Protein AF-A0A850EMB3-F1 (afdb_monomer)

Foldseek 3Di:
DQPFPDPVLSVLLVVLVVLLVVLQVCLQVVQWDQPDPPDRDIDGNVVSSVVSNVVSNVSSVVSNVVSVVVSVVVVVVVVVPDDPDVVVVVVVVD

Secondary structure (DSSP, 8-state):
----S-HHHHHHHHHHHHHHHHHHHHHHHHTEEE--SSS--EEE-HHHHHHHHHHHHHHHHHHHHHHHHHHHHHHHHHHHTSPPPHHHHHHTT-

Structure (mmCIF, N/CA/C/O backbone):
data_AF-A0A850EMB3-F1
#
_entry.id   AF-A0A850EMB3-F1
#
loop_
_atom_site.group_PDB
_atom_site.id
_atom_site.type_symbol
_atom_site.label_atom_id
_atom_site.label_alt_id
_atom_site.label_comp_id
_atom_site.label_asym_id
_atom_site.label_entity_id
_atom_site.label_seq_id
_atom_site.pdbx_PDB_ins_code
_atom_site.Cartn_x
_atom_site.Cartn_y
_atom_site.Cartn_z
_atom_site.occupancy
_atom_site.B_iso_or_equiv
_atom_site.auth_seq_id
_atom_site.auth_comp_id
_atom_site.auth_asym_id
_atom_site.auth_atom_id
_atom_site.pdbx_PDB_model_num
ATOM 1 N N . MET A 1 1 ? -1.088 -9.713 16.086 1.00 48.06 1 MET A N 1
ATOM 2 C CA . MET A 1 1 ? -1.114 -8.322 15.568 1.00 48.06 1 MET A CA 1
ATOM 3 C C . MET A 1 1 ? -2.290 -8.013 14.625 1.00 48.06 1 MET A C 1
ATOM 5 O O . MET A 1 1 ? -2.386 -6.873 14.200 1.00 48.06 1 MET A O 1
ATOM 9 N N . LEU A 1 2 ? -3.206 -8.953 14.327 1.00 55.97 2 LEU A N 1
ATOM 10 C CA . LEU A 1 2 ? -4.367 -8.708 13.443 1.00 55.97 2 LEU A CA 1
ATOM 11 C C . LEU A 1 2 ? -5.734 -8.966 14.105 1.00 55.97 2 LEU A C 1
ATOM 13 O O . LEU A 1 2 ? -6.749 -8.970 13.415 1.00 55.97 2 LEU A O 1
ATOM 17 N N . GLU A 1 3 ? -5.792 -9.169 15.422 1.00 57.84 3 GLU A N 1
ATOM 18 C CA . GLU A 1 3 ? -7.079 -9.231 16.123 1.00 57.84 3 GLU A CA 1
ATOM 19 C C . GLU A 1 3 ? -7.593 -7.804 16.314 1.00 57.84 3 GLU A C 1
ATOM 21 O O . GLU A 1 3 ? -7.179 -7.087 17.226 1.00 57.84 3 GLU A O 1
ATOM 26 N N . ARG A 1 4 ? -8.429 -7.366 15.367 1.00 68.50 4 ARG A N 1
ATOM 27 C CA . ARG A 1 4 ? -9.189 -6.118 15.454 1.00 68.50 4 ARG A CA 1
ATOM 28 C C . ARG A 1 4 ? -10.600 -6.423 15.924 1.00 68.50 4 ARG A C 1
ATOM 30 O O . ARG A 1 4 ? -11.210 -7.389 15.468 1.00 68.50 4 ARG A O 1
ATOM 37 N N . GLU A 1 5 ? -11.105 -5.584 16.817 1.00 75.19 5 GLU A N 1
ATOM 38 C CA . GLU A 1 5 ? -12.453 -5.713 17.367 1.00 75.19 5 GLU A CA 1
ATOM 39 C C . GLU A 1 5 ? -13.483 -5.319 16.299 1.00 75.19 5 GLU A C 1
ATOM 41 O O . GLU A 1 5 ? -14.499 -5.992 16.111 1.00 75.19 5 GLU A O 1
ATOM 46 N N . ASN A 1 6 ? -13.163 -4.295 15.495 1.00 79.69 6 ASN A N 1
ATOM 47 C CA . ASN A 1 6 ? -13.971 -3.917 14.349 1.00 79.69 6 ASN A CA 1
ATOM 48 C C . ASN A 1 6 ? -13.558 -4.689 13.084 1.00 79.69 6 ASN A C 1
ATOM 50 O O . ASN A 1 6 ? -12.511 -4.444 12.472 1.00 79.69 6 ASN A O 1
ATOM 54 N N . LYS A 1 7 ? -14.458 -5.561 12.613 1.00 85.69 7 LYS A N 1
ATOM 55 C CA . LYS A 1 7 ? -14.301 -6.305 11.350 1.00 85.69 7 LYS A CA 1
ATOM 56 C C . LYS A 1 7 ? -14.043 -5.389 10.147 1.00 85.69 7 LYS A C 1
ATOM 58 O O . LYS A 1 7 ? -13.240 -5.736 9.286 1.00 85.69 7 LYS A O 1
ATOM 63 N N . ILE A 1 8 ? -14.685 -4.220 10.091 1.00 87.88 8 ILE A N 1
ATOM 64 C CA . ILE A 1 8 ? -14.538 -3.254 8.990 1.00 87.88 8 ILE A CA 1
ATOM 65 C C . ILE A 1 8 ? -13.120 -2.679 8.982 1.00 87.88 8 ILE A C 1
ATOM 67 O O . ILE A 1 8 ? -12.490 -2.608 7.929 1.00 87.88 8 ILE A O 1
ATOM 71 N N . SER A 1 9 ? -12.589 -2.334 10.159 1.00 88.94 9 SER A N 1
ATOM 72 C CA . SER A 1 9 ? -11.204 -1.876 10.286 1.00 88.94 9 SER A CA 1
ATOM 73 C C . SER A 1 9 ? -10.229 -2.941 9.775 1.00 88.94 9 SER A C 1
ATOM 75 O O . SER A 1 9 ? -9.363 -2.642 8.955 1.00 88.94 9 SER A O 1
ATOM 77 N N . GLY A 1 10 ? -10.428 -4.202 10.175 1.00 90.12 10 GLY A N 1
ATOM 78 C CA . GLY A 1 10 ? -9.595 -5.320 9.725 1.00 90.12 10 GLY A CA 1
ATOM 79 C C . GLY A 1 10 ? -9.557 -5.477 8.202 1.00 90.12 10 GLY A C 1
ATOM 80 O O . GLY A 1 10 ? -8.482 -5.653 7.627 1.00 90.12 10 GLY A O 1
ATOM 81 N N . VAL A 1 11 ? -10.709 -5.360 7.535 1.00 93.38 11 VAL A N 1
ATOM 82 C CA . VAL A 1 11 ? -10.796 -5.447 6.067 1.00 93.38 11 VAL A CA 1
ATOM 83 C C . VAL A 1 11 ? -10.042 -4.299 5.393 1.00 93.38 11 VAL A C 1
ATOM 85 O O . VAL A 1 11 ? -9.285 -4.538 4.455 1.00 93.38 11 VAL A O 1
ATOM 88 N N . ILE A 1 12 ? -10.190 -3.064 5.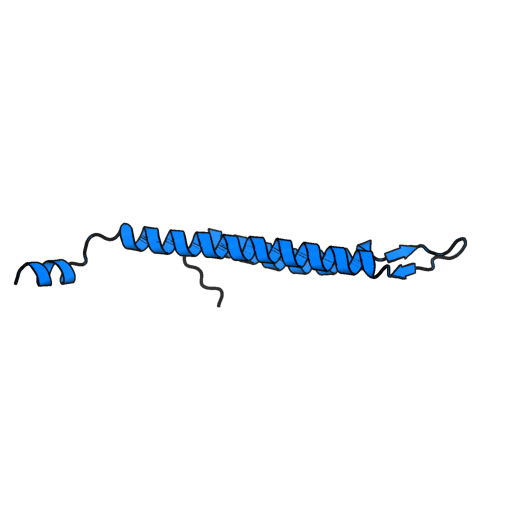880 1.00 93.88 12 ILE A N 1
ATOM 89 C CA . ILE A 1 12 ? -9.512 -1.897 5.291 1.00 93.88 12 ILE A CA 1
ATOM 90 C C . ILE A 1 12 ? -7.990 -1.999 5.462 1.00 93.88 12 ILE A C 1
ATOM 92 O O . ILE A 1 12 ? -7.252 -1.675 4.531 1.00 93.88 12 ILE A O 1
ATOM 96 N N . THR A 1 13 ? -7.504 -2.509 6.600 1.00 93.62 13 THR A N 1
ATOM 97 C CA . THR A 1 13 ? -6.070 -2.792 6.780 1.00 93.62 13 THR A CA 1
ATOM 98 C C . THR A 1 13 ? -5.562 -3.765 5.714 1.00 93.62 13 THR A C 1
ATOM 100 O O . THR A 1 13 ? -4.531 -3.513 5.090 1.00 93.62 13 THR A O 1
ATOM 103 N N . TRP A 1 14 ? -6.296 -4.854 5.463 1.00 93.75 14 TRP A N 1
ATOM 104 C CA . TRP A 1 14 ? -5.938 -5.830 4.432 1.00 93.75 14 TRP A CA 1
ATOM 105 C C . TRP A 1 14 ? -5.949 -5.236 3.025 1.00 93.75 14 TRP A C 1
ATOM 107 O O . TRP A 1 14 ? -5.025 -5.495 2.258 1.00 93.75 14 TRP A O 1
ATOM 117 N N . ILE A 1 15 ? -6.941 -4.401 2.699 1.00 95.00 15 ILE A N 1
ATOM 118 C CA . ILE A 1 15 ? -6.987 -3.672 1.422 1.00 95.00 15 ILE A CA 1
ATOM 119 C C . ILE A 1 15 ? -5.741 -2.797 1.263 1.00 95.00 15 ILE A C 1
ATOM 121 O O . ILE A 1 15 ? -5.122 -2.809 0.202 1.00 95.00 15 ILE A O 1
ATOM 125 N N . GLY A 1 16 ? -5.336 -2.086 2.318 1.00 95.56 16 GLY A N 1
ATOM 126 C CA . GLY A 1 16 ? -4.112 -1.290 2.312 1.00 95.56 16 GLY A CA 1
ATOM 127 C C . GLY A 1 16 ? -2.869 -2.131 2.012 1.00 95.56 16 GLY A C 1
ATOM 128 O O . GLY A 1 16 ? -2.105 -1.782 1.119 1.00 95.56 16 GLY A O 1
ATOM 129 N N . ILE A 1 17 ? -2.702 -3.278 2.679 1.00 95.88 17 ILE A N 1
ATOM 130 C CA . ILE A 1 17 ? -1.569 -4.195 2.450 1.00 95.88 17 ILE A CA 1
ATOM 131 C C . ILE A 1 17 ? -1.568 -4.737 1.012 1.00 95.88 17 ILE A C 1
ATOM 133 O O . ILE A 1 17 ? -0.530 -4.729 0.347 1.00 95.88 17 ILE A O 1
ATOM 137 N N . ILE A 1 18 ? -2.728 -5.178 0.517 1.00 96.69 18 ILE A N 1
ATOM 138 C CA . ILE A 1 18 ? -2.881 -5.680 -0.855 1.00 96.69 18 ILE A CA 1
ATOM 139 C C . ILE A 1 18 ? -2.545 -4.582 -1.865 1.00 96.69 18 ILE A C 1
ATOM 1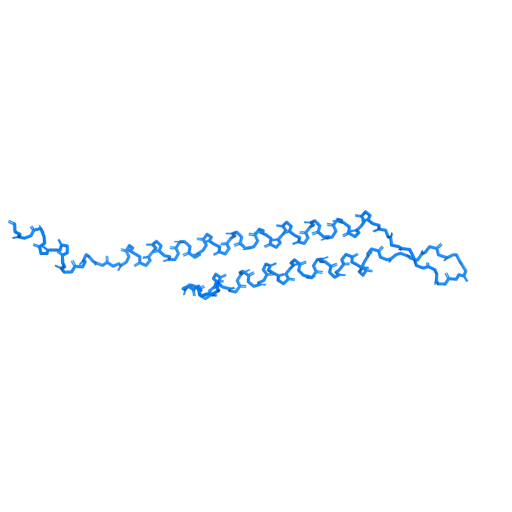41 O O . ILE A 1 18 ? -1.890 -4.865 -2.862 1.00 96.69 18 ILE A O 1
ATOM 145 N N . ASN A 1 19 ? -2.934 -3.334 -1.602 1.00 96.56 19 ASN A N 1
ATOM 146 C CA . ASN A 1 19 ? -2.623 -2.201 -2.469 1.00 96.56 19 ASN A CA 1
ATOM 147 C C . ASN A 1 19 ? -1.109 -1.939 -2.552 1.00 96.56 19 ASN A C 1
ATOM 149 O O . ASN A 1 19 ? -0.581 -1.759 -3.646 1.00 96.56 19 ASN A O 1
ATOM 153 N N . ILE A 1 20 ? -0.381 -2.014 -1.431 1.00 96.94 20 ILE A N 1
ATOM 154 C CA . ILE A 1 20 ? 1.090 -1.894 -1.439 1.00 96.94 20 ILE A CA 1
ATOM 155 C C . ILE A 1 20 ? 1.710 -3.004 -2.299 1.00 96.94 20 ILE A C 1
ATOM 157 O O . ILE A 1 20 ? 2.544 -2.729 -3.163 1.00 96.94 20 ILE A O 1
ATOM 161 N N . ALA A 1 21 ? 1.278 -4.253 -2.101 1.00 97.19 21 ALA A N 1
ATOM 162 C CA . ALA A 1 21 ? 1.778 -5.392 -2.867 1.00 97.19 21 ALA A CA 1
ATOM 163 C C . ALA A 1 21 ? 1.444 -5.275 -4.366 1.00 97.19 21 ALA A C 1
ATOM 165 O O . ALA A 1 21 ? 2.304 -5.506 -5.217 1.00 97.19 21 ALA A O 1
ATOM 166 N N . ALA A 1 22 ? 0.218 -4.866 -4.695 1.00 96.81 22 ALA A N 1
ATOM 167 C CA . ALA A 1 22 ? -0.217 -4.636 -6.065 1.00 96.81 22 ALA A CA 1
ATOM 168 C C . ALA A 1 22 ? 0.591 -3.510 -6.720 1.00 96.81 22 ALA A C 1
ATOM 170 O O . ALA A 1 22 ? 1.104 -3.703 -7.815 1.00 96.81 22 ALA A O 1
ATOM 171 N N . GLY A 1 23 ? 0.787 -2.376 -6.043 1.00 96.56 23 GLY A N 1
ATOM 172 C CA . GLY A 1 23 ? 1.612 -1.273 -6.541 1.00 96.56 23 GLY A CA 1
ATOM 173 C C . GLY A 1 23 ? 3.052 -1.697 -6.839 1.00 96.56 23 GLY A C 1
ATOM 174 O O . GLY A 1 23 ? 3.616 -1.293 -7.856 1.00 96.56 23 GLY A O 1
ATOM 175 N N . PHE A 1 24 ? 3.621 -2.584 -6.016 1.00 96.25 24 PHE A N 1
ATOM 176 C CA . PHE A 1 24 ? 4.946 -3.148 -6.265 1.00 96.25 24 PHE A CA 1
ATOM 177 C C . PHE A 1 24 ? 4.996 -3.980 -7.557 1.00 96.25 24 PHE A C 1
ATOM 179 O O . PHE A 1 24 ? 5.864 -3.761 -8.407 1.00 96.25 24 PHE A O 1
ATOM 186 N N . ILE A 1 25 ? 4.033 -4.892 -7.732 1.00 96.81 25 ILE A N 1
ATOM 187 C CA . ILE A 1 25 ? 3.922 -5.757 -8.917 1.00 96.81 25 ILE A CA 1
ATOM 188 C C . ILE A 1 25 ? 3.654 -4.925 -10.175 1.00 96.81 25 ILE A C 1
ATOM 190 O O . ILE A 1 25 ? 4.325 -5.103 -11.190 1.00 96.81 25 ILE A O 1
ATOM 194 N N . LEU A 1 26 ? 2.705 -3.989 -10.112 1.00 95.62 26 LEU A N 1
ATOM 195 C CA . LEU A 1 26 ? 2.347 -3.129 -11.238 1.00 95.62 26 LEU A CA 1
ATOM 196 C C . LEU A 1 26 ? 3.519 -2.242 -11.666 1.00 95.62 26 LEU A C 1
ATOM 198 O O . LEU A 1 26 ? 3.715 -2.060 -12.862 1.00 95.62 26 LEU A O 1
ATOM 202 N N . GLY A 1 27 ? 4.341 -1.758 -10.731 1.00 94.12 27 GLY A N 1
ATOM 203 C CA . GLY A 1 27 ? 5.559 -1.019 -11.069 1.00 94.12 27 GLY A CA 1
ATOM 204 C C . GLY A 1 27 ? 6.557 -1.849 -11.878 1.00 94.12 27 GLY A C 1
ATOM 205 O O . GLY A 1 27 ? 7.135 -1.339 -12.834 1.00 94.12 27 GLY A O 1
ATOM 206 N N . LEU A 1 28 ? 6.721 -3.136 -11.554 1.00 94.06 28 LEU A N 1
ATOM 207 C CA . LEU A 1 28 ? 7.584 -4.036 -12.328 1.00 94.06 28 LEU A CA 1
ATOM 208 C C . LEU A 1 28 ? 7.021 -4.308 -13.728 1.00 94.06 28 LEU A C 1
ATOM 210 O O . LEU A 1 28 ? 7.776 -4.314 -14.696 1.00 94.06 28 LEU A O 1
ATOM 214 N N . VAL A 1 29 ? 5.705 -4.507 -13.839 1.00 93.88 29 VAL A N 1
ATOM 2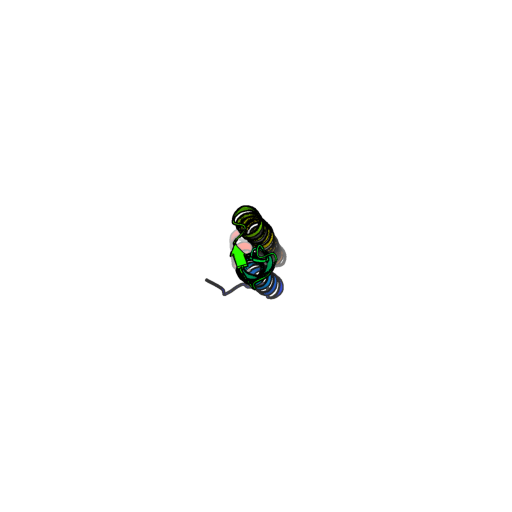15 C CA . VAL A 1 29 ? 5.043 -4.819 -15.114 1.00 93.88 29 VAL A CA 1
ATOM 216 C C . VAL A 1 29 ? 4.992 -3.598 -16.033 1.00 93.88 29 VAL A C 1
ATOM 218 O O . VAL A 1 29 ? 5.392 -3.691 -17.189 1.00 93.88 29 VAL A O 1
ATOM 221 N N . PHE A 1 30 ? 4.527 -2.452 -15.533 1.00 92.88 30 PHE A N 1
ATOM 222 C CA . PHE A 1 30 ? 4.353 -1.235 -16.332 1.00 92.88 30 PHE A CA 1
ATOM 223 C C . PHE A 1 30 ? 5.629 -0.413 -16.493 1.00 92.88 30 PHE A C 1
ATOM 225 O O . PHE A 1 30 ? 5.703 0.415 -17.393 1.00 92.88 30 PHE A O 1
ATOM 232 N N . GLY A 1 31 ? 6.638 -0.630 -15.650 1.00 91.19 31 GLY A N 1
ATOM 233 C CA . GLY A 1 31 ? 7.953 -0.023 -15.835 1.00 91.19 31 GLY A CA 1
ATOM 234 C C . GLY A 1 31 ? 8.760 -0.647 -16.975 1.00 91.19 31 GLY A C 1
ATOM 235 O O . GLY A 1 31 ? 9.833 -0.142 -17.283 1.00 91.19 31 GLY A O 1
ATOM 236 N N . ARG A 1 32 ? 8.278 -1.727 -17.599 1.00 91.31 32 ARG A N 1
ATOM 237 C CA . ARG A 1 32 ? 8.951 -2.404 -18.709 1.00 91.31 32 ARG A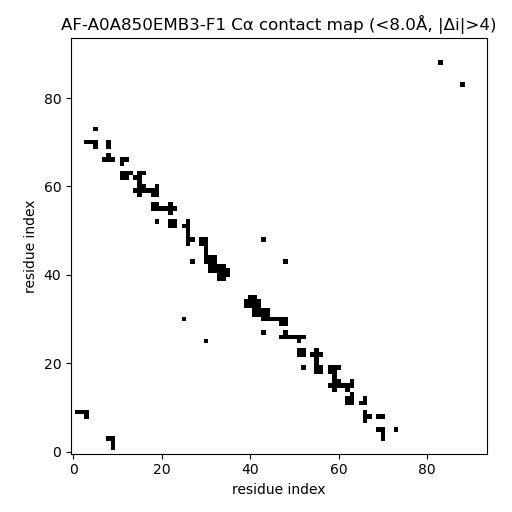 CA 1
ATOM 238 C C . ARG A 1 32 ? 8.526 -1.784 -20.041 1.00 91.31 32 ARG A C 1
ATOM 240 O O . ARG A 1 32 ? 7.378 -1.936 -20.452 1.00 91.31 32 ARG A O 1
ATOM 247 N N . GLU A 1 33 ? 9.458 -1.145 -20.739 1.00 87.44 33 GLU A N 1
ATOM 248 C CA . GLU A 1 33 ? 9.221 -0.531 -22.050 1.00 87.44 33 GLU A CA 1
ATOM 249 C C . GLU A 1 33 ? 10.013 -1.250 -23.147 1.00 87.44 33 GLU A C 1
ATOM 251 O O . GLU A 1 33 ? 11.117 -1.750 -22.914 1.00 87.44 33 GLU A O 1
ATOM 256 N N . ASN A 1 34 ? 9.419 -1.352 -24.340 1.00 85.50 34 ASN A N 1
ATOM 257 C CA . ASN A 1 34 ? 10.108 -1.881 -25.512 1.00 85.50 34 ASN A CA 1
ATOM 258 C C . ASN A 1 34 ? 10.961 -0.769 -26.125 1.00 85.50 34 ASN A C 1
ATOM 260 O O . ASN A 1 34 ? 10.431 0.216 -26.635 1.00 85.50 34 ASN A O 1
ATOM 264 N N . VAL A 1 35 ? 12.275 -0.947 -26.071 1.00 83.25 35 VAL A N 1
ATOM 265 C CA . VAL A 1 35 ? 13.255 0.010 -26.597 1.00 83.25 35 VAL A CA 1
ATOM 266 C C . VAL A 1 35 ? 13.871 -0.456 -27.919 1.00 83.25 35 VAL A C 1
ATOM 268 O O . VAL A 1 35 ? 14.696 0.242 -28.508 1.00 83.25 35 VAL A O 1
ATOM 271 N N . GLY A 1 36 ? 13.501 -1.642 -28.407 1.00 79.44 36 GLY A N 1
ATOM 272 C CA . GLY A 1 36 ? 14.031 -2.198 -29.644 1.00 79.44 36 GLY A CA 1
ATOM 273 C C . GLY A 1 36 ? 13.245 -1.751 -30.877 1.00 79.44 36 GLY A C 1
ATOM 274 O O . GLY A 1 36 ? 12.031 -1.905 -30.954 1.00 79.44 36 GLY A O 1
ATOM 275 N N . LEU A 1 37 ? 13.952 -1.238 -31.890 1.00 71.44 37 LEU A N 1
ATOM 276 C CA . LEU A 1 37 ? 13.343 -0.838 -33.169 1.00 71.44 37 LEU A CA 1
ATOM 277 C C . LEU A 1 37 ? 13.032 -2.044 -34.085 1.00 71.44 37 LEU A C 1
ATOM 279 O O . LEU A 1 37 ? 12.128 -1.971 -34.911 1.00 71.44 37 LEU A O 1
ATOM 283 N N . TYR A 1 38 ? 13.792 -3.141 -33.949 1.00 71.69 38 TYR A N 1
ATOM 284 C CA . TYR A 1 38 ? 13.694 -4.356 -34.782 1.00 71.69 38 TYR A CA 1
ATOM 285 C C . TYR A 1 38 ? 13.862 -5.677 -33.996 1.00 71.69 38 TYR A C 1
ATOM 287 O O . TYR A 1 38 ? 13.913 -6.748 -34.598 1.00 71.69 38 TYR A O 1
ATOM 295 N N . SER A 1 39 ? 13.956 -5.624 -32.664 1.00 70.00 39 SER A N 1
ATOM 296 C CA . SER A 1 39 ? 14.041 -6.792 -31.774 1.00 70.00 39 SER A CA 1
ATOM 297 C C . SER A 1 39 ? 13.230 -6.542 -30.506 1.00 70.00 39 SER A C 1
ATOM 299 O O . SER A 1 39 ? 13.155 -5.402 -30.060 1.00 70.00 39 SER A O 1
ATOM 301 N N . ASP A 1 40 ? 12.673 -7.591 -29.896 1.00 75.25 40 ASP A N 1
ATOM 302 C CA . ASP A 1 40 ? 12.002 -7.495 -28.591 1.00 75.25 40 ASP A CA 1
ATOM 303 C C . ASP A 1 40 ? 13.035 -7.313 -27.467 1.00 75.25 40 ASP A C 1
ATOM 305 O O . ASP A 1 40 ? 13.368 -8.238 -26.722 1.00 75.25 40 ASP A O 1
ATOM 309 N N . THR A 1 41 ? 13.570 -6.098 -27.368 1.00 80.62 41 THR A N 1
ATOM 310 C CA . THR A 1 41 ? 14.469 -5.677 -26.295 1.00 80.62 41 THR A CA 1
ATOM 311 C C . THR A 1 41 ? 13.678 -4.832 -25.316 1.00 80.62 41 THR A C 1
ATOM 313 O O . THR A 1 41 ? 13.174 -3.764 -25.661 1.00 80.62 41 THR A O 1
ATOM 316 N N . TYR A 1 42 ? 13.575 -5.310 -24.081 1.00 81.94 42 TYR A N 1
ATOM 317 C CA . TYR A 1 42 ? 12.862 -4.606 -23.028 1.00 81.94 42 TYR A CA 1
ATOM 318 C C . TYR A 1 42 ? 13.838 -4.030 -22.019 1.00 81.94 42 TYR A C 1
ATOM 320 O O . TYR A 1 42 ? 14.680 -4.757 -21.489 1.00 81.94 42 TYR A O 1
ATOM 328 N N . GLU A 1 43 ? 13.670 -2.751 -21.714 1.00 89.00 43 GLU A N 1
ATOM 329 C CA . GLU A 1 43 ? 14.394 -2.080 -20.644 1.00 89.00 43 GLU A CA 1
ATOM 330 C C . GLU A 1 43 ? 13.435 -1.664 -19.532 1.00 89.00 43 GLU A C 1
ATOM 332 O O . GLU A 1 43 ? 12.250 -1.399 -19.751 1.00 89.00 43 GLU A O 1
ATOM 337 N N . GLN A 1 44 ? 13.960 -1.645 -18.307 1.00 90.69 44 GLN A N 1
ATOM 338 C CA . GLN A 1 44 ? 13.206 -1.182 -17.155 1.00 90.69 44 GLN A CA 1
ATOM 339 C C . GLN A 1 44 ? 13.396 0.323 -16.999 1.00 90.69 44 GLN A C 1
ATOM 341 O O . GLN A 1 44 ? 14.482 0.799 -16.658 1.00 90.69 44 GLN A O 1
ATOM 346 N N . ILE A 1 45 ? 12.310 1.072 -17.146 1.00 94.19 45 ILE A N 1
ATOM 347 C CA . ILE A 1 45 ? 12.264 2.470 -16.751 1.00 94.19 45 ILE A CA 1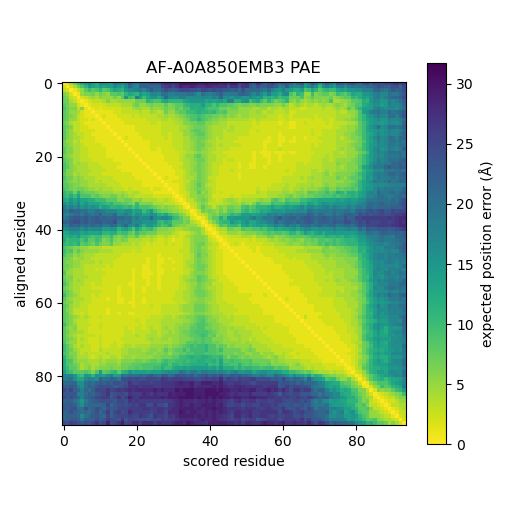
ATOM 348 C C . ILE A 1 45 ? 12.104 2.539 -15.232 1.00 94.19 45 ILE A C 1
ATOM 350 O O . ILE A 1 45 ? 11.013 2.401 -14.660 1.00 94.19 45 ILE A O 1
ATOM 354 N N . TRP A 1 46 ? 13.219 2.781 -14.552 1.00 91.75 46 TRP A N 1
ATOM 355 C CA . TRP A 1 46 ? 13.252 2.870 -13.094 1.00 91.75 46 TRP A CA 1
ATOM 356 C C . TRP A 1 46 ? 12.417 4.025 -12.540 1.00 91.75 46 TRP A C 1
ATOM 358 O O . TRP A 1 46 ? 11.821 3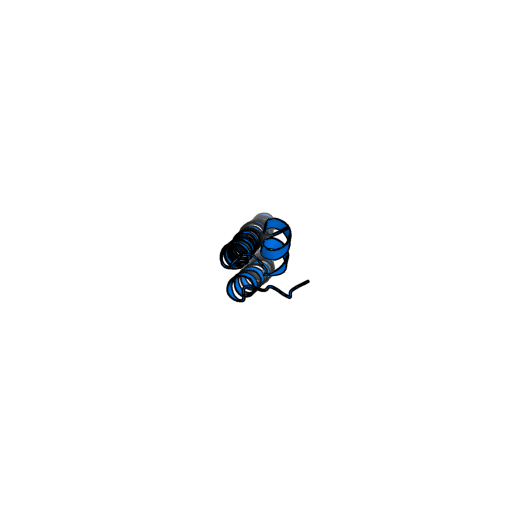.872 -11.479 1.00 91.75 46 TRP A O 1
ATOM 368 N N . SER A 1 47 ? 12.300 5.149 -13.255 1.00 94.69 47 SER A N 1
ATOM 369 C CA . SER A 1 47 ? 11.475 6.281 -12.810 1.00 94.69 47 SER A CA 1
ATOM 370 C C . SER A 1 47 ? 9.987 5.922 -12.736 1.00 94.69 47 SER A C 1
ATOM 372 O O . SER A 1 47 ? 9.342 6.217 -11.732 1.00 94.69 47 SER A O 1
ATOM 374 N N . VAL A 1 48 ? 9.458 5.220 -13.744 1.00 93.75 48 VAL A N 1
ATOM 375 C CA . VAL A 1 48 ? 8.073 4.719 -13.748 1.00 93.75 48 VAL A CA 1
ATOM 376 C C . VAL A 1 48 ? 7.884 3.678 -12.649 1.00 93.75 48 VAL A C 1
ATOM 378 O O . VAL A 1 48 ? 6.944 3.767 -11.864 1.00 93.75 48 VAL A O 1
ATOM 381 N N . THR A 1 49 ? 8.816 2.734 -12.531 1.00 94.94 49 THR A N 1
ATOM 382 C CA . THR A 1 49 ? 8.774 1.680 -11.505 1.00 94.94 49 THR A CA 1
ATOM 383 C C . THR A 1 49 ? 8.701 2.268 -10.092 1.00 94.94 49 THR A C 1
ATOM 385 O O . THR A 1 49 ? 7.809 1.926 -9.315 1.00 94.94 49 THR A O 1
ATOM 388 N N . LEU A 1 50 ? 9.601 3.206 -9.777 1.00 96.44 50 LEU A N 1
ATOM 389 C CA . LEU A 1 50 ? 9.655 3.882 -8.481 1.00 96.44 50 LEU A CA 1
ATOM 390 C C . LEU A 1 50 ? 8.411 4.736 -8.221 1.00 96.44 50 LEU A C 1
ATOM 392 O O . LEU A 1 50 ? 7.948 4.788 -7.083 1.00 96.44 50 LEU A O 1
ATOM 396 N N . LEU A 1 51 ? 7.842 5.367 -9.253 1.00 96.62 51 LEU A N 1
ATOM 397 C CA . LEU A 1 51 ? 6.596 6.123 -9.130 1.00 96.62 51 LEU A CA 1
ATOM 398 C C . LEU A 1 51 ? 5.436 5.220 -8.693 1.00 96.62 51 LEU A C 1
ATOM 400 O O . LEU A 1 51 ? 4.715 5.570 -7.761 1.00 96.62 51 LEU A O 1
ATOM 404 N N . TYR A 1 52 ? 5.279 4.048 -9.314 1.00 96.81 52 TYR A N 1
ATOM 405 C CA . TYR A 1 52 ? 4.243 3.081 -8.932 1.00 96.81 52 TYR A CA 1
ATOM 406 C C . TYR A 1 52 ? 4.451 2.537 -7.518 1.00 96.81 52 TYR A C 1
ATOM 408 O O . TYR A 1 52 ? 3.486 2.396 -6.766 1.00 96.81 52 TYR A O 1
ATOM 416 N N . TRP A 1 53 ? 5.699 2.280 -7.122 1.00 97.50 53 TRP A N 1
ATOM 417 C CA . TRP A 1 53 ? 6.012 1.839 -5.763 1.00 97.50 53 TRP A CA 1
ATOM 418 C C . TRP A 1 53 ? 5.679 2.911 -4.732 1.00 97.50 53 TRP A C 1
ATOM 420 O O . TRP A 1 53 ? 5.017 2.617 -3.739 1.00 97.50 53 TRP A O 1
ATOM 430 N N . ALA A 1 54 ? 6.083 4.158 -4.980 1.00 97.62 54 ALA A N 1
ATOM 431 C CA . ALA A 1 54 ? 5.777 5.275 -4.100 1.00 97.62 54 ALA A CA 1
ATOM 432 C C . ALA A 1 54 ? 4.264 5.515 -4.011 1.00 97.62 54 ALA A C 1
ATOM 434 O O . ALA A 1 54 ? 3.729 5.647 -2.912 1.00 97.62 54 ALA A O 1
ATOM 435 N N . ALA A 1 55 ? 3.557 5.508 -5.144 1.00 97.12 55 ALA A N 1
ATOM 436 C CA . ALA A 1 55 ? 2.110 5.690 -5.185 1.00 97.12 55 ALA A CA 1
ATOM 437 C C . ALA A 1 55 ? 1.367 4.570 -4.438 1.00 97.12 55 ALA A C 1
ATOM 439 O O . ALA A 1 55 ? 0.507 4.854 -3.602 1.00 97.12 55 ALA A O 1
ATOM 440 N N . GLY A 1 56 ? 1.731 3.309 -4.688 1.00 97.31 56 GLY A N 1
ATOM 441 C CA . GLY A 1 56 ? 1.156 2.149 -4.005 1.00 97.31 56 GLY A CA 1
ATOM 442 C C . GLY A 1 56 ? 1.438 2.160 -2.504 1.00 97.31 56 GLY A C 1
ATOM 443 O O . GLY A 1 56 ? 0.534 1.924 -1.705 1.00 97.31 56 GLY A O 1
ATOM 444 N N . PHE A 1 57 ? 2.664 2.513 -2.107 1.00 97.88 57 PHE A N 1
ATOM 445 C CA . PHE A 1 57 ? 3.043 2.633 -0.702 1.00 97.88 57 PHE A CA 1
ATOM 446 C C . PHE A 1 57 ? 2.266 3.745 0.009 1.00 97.88 57 PHE A C 1
ATOM 448 O O . PHE A 1 57 ? 1.634 3.487 1.030 1.00 97.88 57 PHE A O 1
ATOM 455 N N . VAL A 1 58 ? 2.256 4.966 -0.538 1.00 98.06 58 VAL A N 1
ATOM 456 C CA . VAL A 1 58 ? 1.557 6.113 0.066 1.00 98.06 58 VAL A CA 1
ATOM 457 C C . VAL A 1 58 ? 0.055 5.848 0.157 1.00 98.06 58 VAL A C 1
ATOM 459 O O . VAL A 1 58 ? -0.543 6.055 1.212 1.00 98.06 58 VAL A O 1
ATOM 462 N N . SER A 1 59 ? -0.554 5.338 -0.916 1.00 97.19 59 SER A N 1
ATOM 463 C CA . SER A 1 59 ? -1.980 5.005 -0.933 1.00 97.19 59 SER A CA 1
ATOM 464 C C . SER A 1 59 ? -2.314 3.881 0.052 1.00 97.19 59 SER A C 1
ATOM 466 O O . SER A 1 59 ? -3.253 4.003 0.837 1.00 97.19 59 SER A O 1
ATOM 468 N N . GLY A 1 60 ? -1.528 2.804 0.072 1.00 97.12 60 GLY A N 1
ATOM 469 C CA . GLY A 1 60 ? -1.732 1.693 0.996 1.00 97.12 60 GLY A CA 1
ATOM 470 C C . GLY A 1 60 ? -1.573 2.095 2.462 1.00 97.12 60 GLY A C 1
ATOM 471 O O . GLY A 1 60 ? -2.426 1.757 3.284 1.00 97.12 60 GLY A O 1
ATOM 472 N N . MET A 1 61 ? -0.549 2.891 2.784 1.00 97.19 61 MET A N 1
ATOM 473 C CA . MET A 1 61 ? -0.359 3.456 4.123 1.00 97.19 61 MET A CA 1
ATOM 474 C C . MET A 1 61 ? -1.520 4.365 4.532 1.00 97.19 61 MET A C 1
ATOM 476 O O . MET A 1 61 ? -1.957 4.314 5.680 1.00 97.19 61 MET A O 1
ATOM 480 N N . PHE A 1 62 ? -2.071 5.145 3.600 1.00 97.31 62 PHE A N 1
ATOM 481 C CA . PHE A 1 62 ? -3.249 5.971 3.855 1.00 97.31 62 PHE A CA 1
ATOM 482 C C . PHE A 1 62 ? -4.477 5.129 4.240 1.00 97.31 62 PHE A C 1
ATOM 484 O O . PHE A 1 62 ? -5.138 5.430 5.235 1.00 97.31 62 PHE A O 1
ATOM 491 N N . PHE A 1 63 ? -4.750 4.029 3.527 1.00 95.81 63 PHE A N 1
ATOM 492 C CA . PHE A 1 63 ? -5.833 3.104 3.894 1.00 95.81 63 PHE A CA 1
ATOM 493 C C . PHE A 1 63 ? -5.615 2.459 5.265 1.00 95.81 63 PHE A C 1
ATOM 495 O O . PHE A 1 63 ? -6.550 2.380 6.064 1.00 95.81 63 PHE A O 1
ATOM 502 N N . ILE A 1 64 ? -4.385 2.033 5.567 1.00 95.50 64 ILE A N 1
ATOM 503 C CA . ILE A 1 64 ? -4.050 1.473 6.882 1.00 95.50 64 ILE A CA 1
ATOM 504 C C . ILE A 1 64 ? -4.291 2.521 7.977 1.00 95.50 64 ILE A C 1
ATOM 506 O O . ILE A 1 64 ? -4.956 2.209 8.965 1.00 95.50 64 ILE A O 1
ATOM 510 N N . GLY A 1 65 ? -3.866 3.769 7.772 1.00 94.56 65 GLY A N 1
ATOM 511 C CA . GLY A 1 65 ? -4.120 4.868 8.708 1.00 94.56 65 GLY A CA 1
ATOM 512 C C . GLY A 1 65 ? -5.614 5.111 8.949 1.00 94.56 65 GLY A C 1
ATOM 513 O O . GLY A 1 65 ? -6.055 5.168 10.096 1.00 94.56 65 GLY A O 1
ATOM 514 N N . ILE A 1 66 ? -6.431 5.155 7.890 1.00 95.06 66 ILE A N 1
ATOM 515 C CA . ILE A 1 66 ? -7.895 5.267 8.027 1.00 95.06 66 ILE A CA 1
ATOM 516 C C . ILE A 1 66 ? -8.469 4.087 8.817 1.00 95.06 66 ILE A C 1
ATOM 518 O O . ILE A 1 66 ? -9.337 4.277 9.672 1.00 95.06 66 ILE A O 1
ATOM 522 N N . SER A 1 67 ? -7.982 2.868 8.572 1.00 94.69 67 SER A N 1
ATOM 523 C CA . SER A 1 67 ? -8.453 1.686 9.297 1.00 94.69 67 SER A CA 1
ATOM 524 C C . SER A 1 67 ? -8.238 1.819 10.807 1.00 94.69 67 SER A C 1
ATOM 526 O O . SER A 1 67 ? -9.102 1.427 11.592 1.00 94.69 67 SER A O 1
ATOM 528 N N . GLU A 1 68 ? -7.120 2.406 11.235 1.00 93.00 68 GLU A N 1
ATOM 529 C CA . GLU A 1 68 ? -6.823 2.646 12.648 1.00 93.00 68 GLU A CA 1
ATOM 530 C C . GLU A 1 68 ? -7.747 3.687 13.265 1.00 93.00 68 GLU A C 1
ATOM 532 O O . GLU A 1 68 ? -8.244 3.464 14.367 1.00 93.00 68 GLU A O 1
ATOM 537 N N . ILE A 1 69 ? -8.051 4.767 12.542 1.00 94.31 69 ILE A N 1
ATOM 538 C CA . ILE A 1 69 ? -9.014 5.778 13.000 1.00 94.31 69 ILE A CA 1
ATOM 539 C C . ILE A 1 69 ? -10.388 5.134 13.244 1.00 94.31 69 ILE A C 1
ATOM 541 O O . ILE A 1 69 ? -11.015 5.380 14.273 1.00 94.31 69 ILE A O 1
ATOM 545 N N . ILE A 1 70 ? -10.837 4.257 12.341 1.00 92.06 70 ILE A N 1
ATOM 546 C CA . ILE A 1 70 ? -12.122 3.548 12.472 1.00 92.06 70 ILE A CA 1
ATOM 547 C C . ILE A 1 70 ? -12.129 2.610 13.687 1.00 92.06 70 ILE A C 1
ATOM 549 O O . ILE A 1 70 ? -13.120 2.552 14.417 1.00 92.06 70 ILE A O 1
ATOM 553 N N . GLU A 1 71 ? -11.037 1.882 13.922 1.00 92.00 71 GLU A N 1
ATOM 554 C CA . GLU A 1 71 ? -10.903 1.007 15.095 1.00 92.00 71 GLU A CA 1
ATOM 555 C C . GLU A 1 71 ? -10.958 1.815 16.394 1.00 92.00 71 GLU A C 1
ATOM 557 O O . GLU A 1 71 ? -11.651 1.442 17.338 1.00 92.00 71 GLU A O 1
ATOM 562 N N . GLN A 1 72 ? -10.244 2.940 16.444 1.00 92.88 72 GLN A N 1
ATOM 563 C CA . GLN A 1 72 ? -10.227 3.806 17.619 1.00 92.88 72 GLN A CA 1
ATOM 564 C C . GLN A 1 72 ? -11.607 4.400 17.897 1.00 92.88 72 GLN A C 1
ATOM 566 O O . GLN A 1 72 ? -12.058 4.381 19.041 1.00 92.88 72 GLN A O 1
ATOM 571 N N . LEU A 1 73 ? -12.311 4.860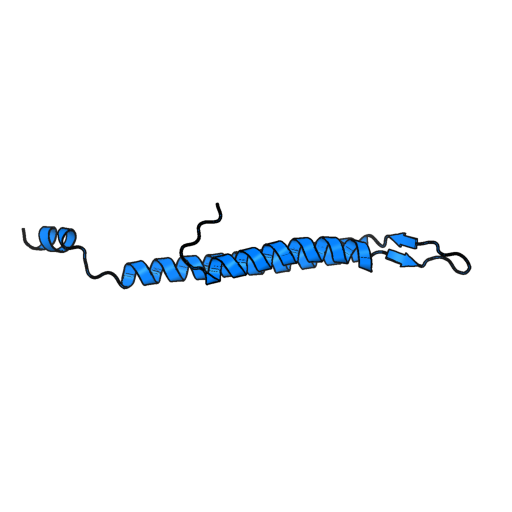 16.861 1.00 91.69 73 LEU A N 1
ATOM 572 C CA . LEU A 1 73 ? -13.669 5.374 17.008 1.00 91.69 73 LEU A CA 1
ATOM 573 C C . LEU A 1 73 ? -14.629 4.291 17.519 1.00 91.69 73 LEU A C 1
ATOM 575 O O . LEU A 1 73 ? -15.451 4.563 18.392 1.00 91.69 73 LEU A O 1
ATOM 579 N N . HIS A 1 74 ? -14.490 3.055 17.030 1.00 90.19 74 HIS A N 1
ATOM 580 C CA . HIS A 1 74 ? -15.276 1.921 17.514 1.00 90.19 74 HIS A CA 1
ATOM 581 C C . HIS A 1 74 ? -15.036 1.654 19.005 1.00 90.19 74 HIS A C 1
ATOM 583 O O . HIS A 1 74 ? -15.995 1.511 19.760 1.00 90.19 74 HIS A O 1
ATOM 589 N N . LYS A 1 75 ? -13.771 1.677 19.440 1.00 89.19 75 LYS A N 1
ATOM 590 C CA . LYS A 1 75 ? -13.382 1.503 20.848 1.00 89.19 75 LYS A CA 1
ATOM 591 C C . LYS A 1 75 ? -13.867 2.631 21.756 1.00 89.19 75 LYS A C 1
ATOM 593 O O . LYS A 1 75 ? -14.199 2.391 22.911 1.00 89.19 75 LYS A O 1
ATOM 598 N N . ILE A 1 76 ? -13.880 3.869 21.268 1.00 90.19 76 ILE A N 1
ATOM 599 C CA . ILE A 1 76 ? -14.414 5.009 22.024 1.00 90.19 76 ILE A CA 1
ATOM 600 C C . ILE A 1 76 ? -15.925 4.840 22.194 1.00 90.19 76 ILE A C 1
ATOM 602 O O . ILE A 1 76 ? -16.428 4.902 23.313 1.00 90.19 76 ILE A O 1
ATOM 606 N N . ASN A 1 77 ? -16.639 4.547 21.106 1.00 89.25 77 ASN A N 1
ATOM 607 C CA . ASN A 1 77 ? -18.083 4.346 21.139 1.00 89.25 77 ASN A CA 1
ATOM 608 C C . ASN A 1 77 ? -18.495 3.168 22.038 1.00 89.25 77 ASN A C 1
ATOM 610 O O . ASN A 1 77 ? -19.468 3.276 22.778 1.00 89.25 77 ASN A O 1
ATOM 614 N N . SER A 1 78 ? -17.742 2.062 22.023 1.00 87.75 78 SER A N 1
ATOM 615 C CA . SER A 1 78 ? -18.031 0.911 22.886 1.00 87.75 78 SER A CA 1
ATOM 616 C C . SER A 1 78 ? -17.826 1.211 24.373 1.00 87.75 78 SER A C 1
ATOM 618 O O . SER A 1 78 ? -18.537 0.651 25.202 1.00 87.75 78 SER A O 1
ATOM 620 N N . LYS A 1 79 ? -16.905 2.117 24.725 1.00 85.75 79 LYS A N 1
ATOM 621 C CA . LYS A 1 79 ? -16.713 2.586 26.107 1.00 85.75 79 LYS A CA 1
ATOM 622 C C . LYS A 1 79 ? -17.787 3.575 26.553 1.00 85.75 79 LYS A C 1
ATOM 624 O O . LYS A 1 79 ? -18.243 3.484 27.681 1.00 85.75 79 LYS A O 1
ATOM 629 N N . LEU A 1 80 ? -18.200 4.492 25.677 1.00 82.31 80 LEU A N 1
ATOM 630 C CA . LEU A 1 80 ? -19.271 5.459 25.957 1.00 82.31 80 LEU A CA 1
ATOM 631 C C . LEU A 1 80 ? -20.654 4.805 26.076 1.00 82.31 80 LEU A C 1
ATOM 633 O O . LEU A 1 80 ? -21.508 5.321 26.785 1.00 82.31 80 LEU A O 1
ATOM 637 N N . GLY A 1 81 ? -20.879 3.689 25.379 1.00 72.56 81 GLY A N 1
ATOM 638 C CA . GLY A 1 81 ? -22.133 2.937 25.437 1.00 72.56 81 GLY A CA 1
ATOM 639 C C . GLY A 1 81 ? -22.278 2.010 26.648 1.00 72.56 81 GLY A C 1
ATOM 640 O O . GLY A 1 81 ? -23.313 1.360 26.768 1.00 72.56 81 GLY A O 1
ATOM 641 N N . LYS A 1 82 ? -21.267 1.910 27.521 1.00 64.44 82 LYS A N 1
ATOM 642 C CA . LYS A 1 82 ? -21.388 1.187 28.790 1.00 64.44 82 LYS A CA 1
ATOM 643 C C . LYS A 1 82 ? -21.945 2.137 29.851 1.00 64.44 82 LYS A C 1
ATOM 645 O O . LYS A 1 82 ? -21.317 3.148 30.155 1.00 64.44 82 LYS A O 1
ATOM 650 N N . GLU A 1 83 ? -23.122 1.815 30.391 1.00 61.44 83 GLU A N 1
ATOM 651 C CA . GLU A 1 83 ? -23.575 2.377 31.671 1.00 61.44 83 GLU A CA 1
ATOM 652 C C . GLU A 1 83 ? -22.505 2.107 32.745 1.00 61.44 83 GLU A C 1
ATOM 654 O O . GLU A 1 83 ? -21.783 1.111 32.619 1.00 61.44 83 GLU A O 1
ATOM 659 N N . PRO A 1 84 ? -22.351 2.993 33.751 1.00 57.25 84 PRO A N 1
ATOM 660 C CA . PRO A 1 84 ? -21.324 2.834 34.778 1.00 57.25 84 PRO A CA 1
ATOM 661 C C . PRO A 1 84 ? -21.400 1.427 35.374 1.00 57.25 84 PRO A C 1
ATOM 663 O O . PRO A 1 84 ? -22.488 0.959 35.719 1.00 57.25 84 PRO A O 1
ATOM 666 N N . GLU A 1 85 ? -20.255 0.740 35.441 1.00 65.62 85 GLU A N 1
ATOM 667 C CA . GLU A 1 85 ? -20.176 -0.584 36.059 1.00 65.62 85 GLU A CA 1
ATOM 668 C C . GLU A 1 85 ? -20.708 -0.485 37.497 1.00 65.62 85 GLU A C 1
ATOM 670 O O . GLU A 1 85 ? -20.488 0.517 38.179 1.00 65.62 85 GLU A O 1
ATOM 675 N N . GLU A 1 86 ? -21.431 -1.507 37.972 1.00 59.44 86 GLU A N 1
ATOM 676 C CA . GLU A 1 86 ? -22.014 -1.520 39.327 1.00 59.44 86 GLU A CA 1
ATOM 677 C C . GLU A 1 86 ? -20.976 -1.213 40.430 1.00 59.44 86 GLU A C 1
ATOM 679 O O . GLU A 1 86 ? -21.340 -0.711 41.494 1.00 59.44 86 GLU A O 1
ATOM 684 N N . ASP A 1 87 ? -19.686 -1.447 40.166 1.00 62.66 87 ASP A N 1
ATOM 685 C CA . ASP A 1 87 ? -18.569 -1.091 41.046 1.00 62.66 87 ASP A CA 1
ATOM 686 C C . ASP A 1 87 ? -18.317 0.431 41.142 1.00 62.66 87 ASP A C 1
ATOM 688 O O . ASP A 1 87 ? -18.045 0.928 42.235 1.00 62.66 87 ASP A O 1
ATOM 692 N N . ASP A 1 88 ? -18.495 1.198 40.060 1.00 67.62 88 ASP A N 1
ATOM 693 C CA . ASP A 1 88 ? -18.418 2.671 40.079 1.00 67.62 88 ASP A CA 1
ATOM 694 C C . ASP A 1 88 ? -19.612 3.280 40.830 1.00 67.62 88 ASP A C 1
ATOM 696 O O . ASP A 1 88 ? -19.483 4.280 41.539 1.00 67.62 88 ASP A O 1
ATOM 700 N N . LEU A 1 89 ? -20.788 2.656 40.706 1.00 67.69 89 LEU A N 1
ATOM 701 C CA . LEU A 1 89 ? -21.996 3.055 41.433 1.00 67.69 89 LEU A CA 1
ATOM 702 C C . LEU A 1 89 ? -21.884 2.758 42.934 1.00 67.69 89 LEU A C 1
ATOM 704 O O . LEU A 1 89 ? -22.343 3.564 43.743 1.00 67.69 89 LEU A O 1
ATOM 708 N N . ARG A 1 90 ? -21.237 1.648 43.313 1.00 63.59 90 ARG A N 1
ATOM 709 C CA . ARG A 1 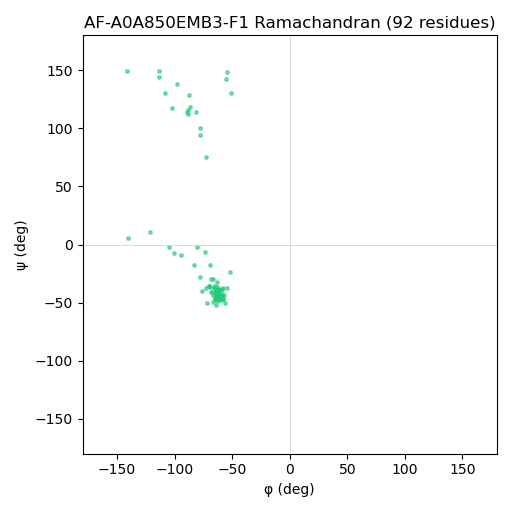90 ? -20.959 1.305 44.717 1.00 63.59 90 ARG A CA 1
ATOM 710 C C . ARG A 1 90 ? -20.024 2.302 45.395 1.00 63.59 90 ARG A C 1
ATOM 712 O O . ARG A 1 90 ? -20.269 2.664 46.541 1.00 63.59 90 ARG A O 1
ATOM 719 N N . LEU A 1 91 ? -19.010 2.795 44.684 1.00 69.94 91 LEU A N 1
ATOM 720 C CA . LEU A 1 91 ? -18.069 3.801 45.196 1.00 69.94 91 LEU A CA 1
ATOM 721 C C . LEU A 1 91 ? -18.693 5.193 45.391 1.00 69.94 91 LEU A C 1
ATOM 723 O O . LEU A 1 91 ? -18.119 6.019 46.092 1.00 69.94 91 LEU A O 1
ATOM 727 N N . LEU A 1 92 ? -19.845 5.466 44.771 1.00 69.44 92 LEU A N 1
ATOM 728 C CA . LEU A 1 92 ? -20.602 6.712 44.945 1.00 69.44 92 LEU A CA 1
ATOM 729 C C . LEU A 1 92 ? -21.705 6.608 46.012 1.00 69.44 92 LEU A C 1
ATOM 731 O O . LEU A 1 92 ? -22.322 7.622 46.341 1.00 69.44 92 LEU A O 1
ATOM 735 N N . SER A 1 93 ? -21.986 5.399 46.511 1.00 68.94 93 SER A N 1
ATOM 736 C CA . SER A 1 93 ? -23.022 5.135 47.520 1.00 68.94 93 SER A CA 1
ATOM 737 C C . SER A 1 93 ? -22.500 4.975 48.955 1.00 68.94 93 SER A C 1
ATOM 739 O O . SER A 1 93 ? -23.326 4.903 49.866 1.00 68.94 93 SER A O 1
ATOM 741 N N . ASP A 1 94 ? -21.176 4.941 49.139 1.00 57.44 94 ASP A N 1
ATOM 742 C CA . ASP A 1 94 ? -20.467 4.981 50.433 1.00 57.44 94 ASP A CA 1
ATOM 743 C C . ASP A 1 94 ? -19.936 6.396 50.733 1.00 57.44 94 ASP A C 1
ATOM 745 O O . ASP A 1 94 ? -19.955 6.798 51.922 1.00 57.44 94 ASP A O 1
#

Radius of gyration: 23.82 Å; Cα contacts (8 Å, |Δi|>4): 93; chains: 1; bounding box: 38×16×85 Å

Organism: NCBI:txid2744309

Sequence (94 aa):
MLERENKISGVITWIGIINIAAGFILGLVFGRENVGLYSDTYEQIWSVTLLYWAAGFVSGMFFIGISEIIEQLHKINSKLGKEPEEDDLRLLSD

Nearest PDB structures (foldseek):
  8gym-assembly1_x  TM=5.747E-01  e=8.005E+00  Tetrahymena thermophila SB210
  6nrd-assembly1_4  TM=3.493E-01  e=4.76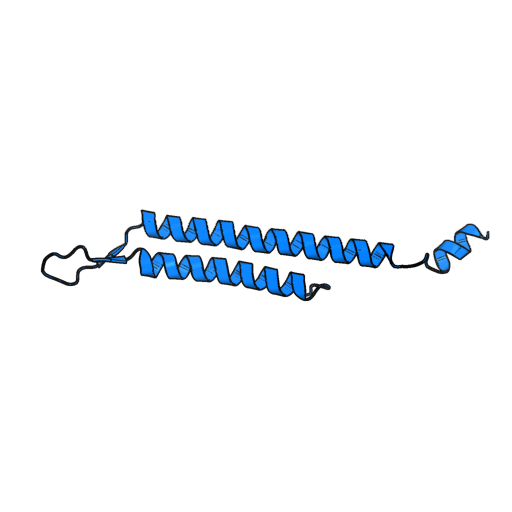1E+00  Homo sapiens
  8bqs-assembly1_Eq  TM=4.399E-01  e=5.421E+00  Tetrahymena thermophila SB210

pLDDT: mean 85.96, std 12.9, range [48.06, 98.06]

Mean predicted aligned error: 9.29 Å

Solvent-accessible surface area (backbone atoms only — not comparable to full-atom values): 5084 Å² total; per-residue (Å²): 143,77,91,56,90,42,65,68,25,48,52,36,35,51,51,11,54,51,37,29,54,47,18,46,53,47,11,62,61,71,14,51,41,81,76,42,95,88,50,100,39,73,46,75,42,58,69,54,22,51,49,31,33,52,50,17,41,55,53,13,51,51,36,33,52,51,18,50,54,50,37,50,51,50,56,50,51,60,57,71,71,49,73,80,52,72,68,62,54,51,69,74,74,114